Protein AF-A0AAE0S0G2-F1 (afdb_monomer)

Secondary structure (DSSP, 8-state):
-HHHHHHHHHIIIIIS-S---TTTHHHHHTHHHHHHHHHHTTT-TTTS----S-HHHHHHHHHHHHHHHHHHHHHHHHTT-----

Nearest PDB struct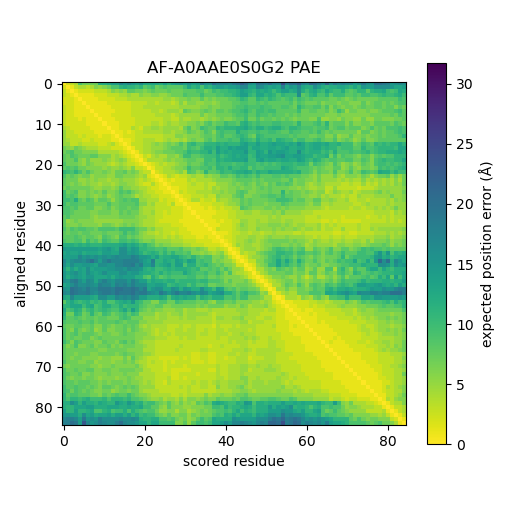ures (foldseek):
  8w4a-assembly1_A  TM=8.658E-01  e=5.671E-06  Homo sapiens
  8jkv-assembly1_A  TM=8.759E-01  e=1.270E-05  Homo sapiens
  8vly-assembly1_A  TM=8.697E-01  e=2.843E-05  Homo sapiens

Foldseek 3Di:
DVVVVVVVCCCCCPPVVVDVCPPVVLCVQAVVVLVVVCVVCPCPPPQAHDDPPDPVVVVVSVVSNVVVSSVVSVVCVVVVNGDDD

pLDDT: mean 82.99, std 6.81, range [61.28, 91.56]

Sequence (85 aa):
MAFFLLTFCYLTIDVYKVWSGVPFLYPGMNAIVLYLGHELLHQCFPISWKIAAHHADNLAMDLWGATFWVIVAYILYYNQVFVSV

Radius of gyration: 15.44 Å; Cα contacts (8 Å, |Δi|>4): 54; chains: 1; bounding box: 30×33×38 Å

Solvent-accessible surface area (backbone atoms only — not comparable to full-atom values): 4954 Å² total; per-residue (Å²): 111,70,66,59,54,50,52,52,52,44,44,42,33,74,70,66,57,79,41,91,52,77,70,62,51,39,40,62,60,28,42,57,58,53,51,54,50,48,67,74,39,57,67,34,78,93,54,33,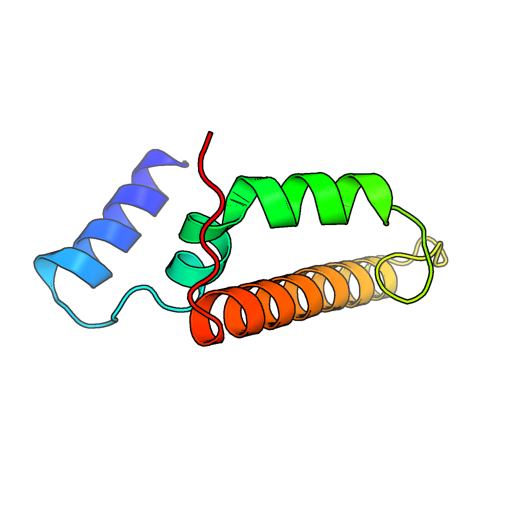60,94,69,71,98,43,73,69,56,50,50,53,46,52,51,48,34,53,51,52,51,49,51,52,21,46,53,35,53,74,70,69,57,70,60,79,133

Mean predicted aligned error: 6.83 Å

Structure (mmCIF, N/CA/C/O backbone):
data_AF-A0AAE0S0G2-F1
#
_entry.id   AF-A0AAE0S0G2-F1
#
loop_
_atom_site.group_PDB
_atom_site.id
_atom_site.type_symbol
_atom_site.label_atom_id
_atom_site.label_alt_id
_atom_site.label_comp_id
_atom_site.label_asym_id
_atom_site.label_entity_id
_atom_site.label_seq_id
_atom_site.pdbx_PDB_ins_code
_atom_site.Cartn_x
_atom_site.Cartn_y
_atom_site.Cartn_z
_atom_site.occupancy
_atom_site.B_iso_or_equiv
_atom_site.auth_seq_id
_atom_site.auth_comp_id
_atom_site.auth_asym_id
_atom_site.auth_atom_id
_atom_site.pdbx_PDB_model_num
ATOM 1 N N . MET A 1 1 ? -16.911 -8.372 -9.193 1.00 61.81 1 MET A N 1
ATOM 2 C CA . MET A 1 1 ? -15.562 -8.813 -8.768 1.00 61.81 1 MET A CA 1
ATOM 3 C C . MET A 1 1 ? -15.166 -8.253 -7.403 1.00 61.81 1 MET A C 1
ATOM 5 O O . MET A 1 1 ? -14.825 -9.050 -6.544 1.00 61.81 1 MET A O 1
ATOM 9 N N . ALA A 1 2 ? -15.291 -6.941 -7.151 1.00 73.75 2 ALA A N 1
ATOM 10 C CA . ALA A 1 2 ? -14.951 -6.332 -5.853 1.00 73.75 2 ALA A CA 1
ATOM 11 C C . ALA A 1 2 ? -15.662 -6.967 -4.636 1.00 73.75 2 ALA A C 1
ATOM 13 O O . ALA A 1 2 ? -15.028 -7.205 -3.615 1.00 73.75 2 ALA A O 1
ATOM 14 N N . PHE A 1 3 ? -16.946 -7.327 -4.763 1.00 87.12 3 PHE A N 1
ATOM 15 C CA . PHE A 1 3 ? -17.692 -7.984 -3.680 1.00 87.12 3 PHE A CA 1
ATOM 16 C C . PHE A 1 3 ? -17.138 -9.362 -3.306 1.00 87.12 3 PHE A C 1
ATOM 18 O O . PHE A 1 3 ? -17.066 -9.676 -2.128 1.00 87.12 3 PHE A O 1
ATOM 25 N N . PHE A 1 4 ? -16.677 -10.155 -4.279 1.00 91.56 4 PHE A N 1
ATOM 26 C CA . PHE A 1 4 ? -16.070 -11.461 -3.999 1.00 91.56 4 PHE A CA 1
ATOM 27 C C . PHE A 1 4 ? -14.751 -11.323 -3.237 1.00 91.56 4 PHE A C 1
ATOM 29 O O . PHE A 1 4 ? -14.502 -12.080 -2.303 1.00 91.56 4 PHE A O 1
ATOM 36 N N . LEU A 1 5 ? -13.930 -10.335 -3.606 1.00 87.81 5 LEU A N 1
ATOM 37 C CA . LEU A 1 5 ? -12.686 -10.037 -2.900 1.00 87.81 5 LEU A CA 1
ATOM 38 C C . LEU A 1 5 ? -12.965 -9.571 -1.465 1.00 87.81 5 LEU A C 1
ATOM 40 O O . LEU A 1 5 ? -12.332 -10.060 -0.535 1.00 87.81 5 LEU A O 1
ATOM 44 N N . LEU A 1 6 ? -13.964 -8.703 -1.273 1.00 87.50 6 LEU A N 1
ATOM 45 C CA . LEU A 1 6 ? -14.400 -8.284 0.058 1.00 87.50 6 LEU A CA 1
ATOM 46 C C . LEU A 1 6 ? -14.880 -9.478 0.896 1.00 87.50 6 LEU A C 1
ATOM 48 O O . LEU A 1 6 ? -14.473 -9.610 2.045 1.00 87.50 6 LEU A O 1
ATOM 52 N N . THR A 1 7 ? -15.694 -10.371 0.325 1.00 90.06 7 THR A N 1
ATOM 53 C CA . THR A 1 7 ? -16.155 -11.588 1.010 1.00 90.06 7 THR A CA 1
ATOM 54 C C . THR A 1 7 ? -14.986 -12.483 1.414 1.00 90.06 7 THR A C 1
ATOM 56 O O . THR A 1 7 ? -14.962 -12.981 2.536 1.00 90.06 7 THR A O 1
ATOM 59 N N . PHE A 1 8 ? -13.997 -12.667 0.538 1.00 89.81 8 PHE A N 1
ATOM 60 C CA . PHE A 1 8 ? -12.805 -13.450 0.854 1.00 89.81 8 PHE A CA 1
ATOM 61 C C . PHE A 1 8 ? -11.999 -12.831 2.008 1.00 89.81 8 PHE A C 1
ATOM 63 O O . PHE A 1 8 ? -11.667 -13.530 2.970 1.00 89.81 8 PHE A O 1
ATOM 70 N N . CYS A 1 9 ? -11.736 -11.522 1.953 1.00 86.25 9 CYS A N 1
ATOM 71 C CA . CYS A 1 9 ? -11.061 -10.796 3.030 1.00 86.25 9 CYS A CA 1
ATOM 72 C C . CYS A 1 9 ? -11.842 -10.877 4.352 1.00 86.25 9 CYS A C 1
ATOM 74 O O . CYS A 1 9 ? -11.254 -11.172 5.386 1.00 86.25 9 CYS A O 1
ATOM 76 N N . TYR A 1 10 ? -13.165 -10.703 4.320 1.00 87.50 10 TYR A N 1
ATOM 77 C CA . TYR A 1 10 ? -14.022 -10.799 5.505 1.00 87.50 10 TYR A CA 1
ATOM 78 C C . TYR A 1 10 ? -13.973 -12.191 6.147 1.00 87.50 10 TYR A C 1
ATOM 80 O O . TYR A 1 10 ? -13.766 -12.325 7.351 1.00 87.50 10 TYR A O 1
ATOM 88 N N . LEU A 1 11 ? -14.106 -13.256 5.352 1.00 90.94 11 LEU A N 1
ATOM 89 C CA . LEU A 1 11 ? -14.049 -14.616 5.888 1.00 90.94 11 LEU A CA 1
ATOM 90 C C . LEU A 1 11 ? -12.679 -14.913 6.511 1.00 90.94 11 LEU A C 1
ATOM 92 O O . LEU A 1 11 ? -12.599 -15.473 7.601 1.00 90.94 11 LEU A O 1
ATOM 96 N N . THR A 1 12 ? -11.593 -14.532 5.841 1.00 88.50 12 THR A N 1
ATOM 97 C CA . THR A 1 12 ? -10.230 -14.825 6.312 1.00 88.50 12 THR A CA 1
ATOM 98 C C . THR A 1 12 ? -9.821 -14.016 7.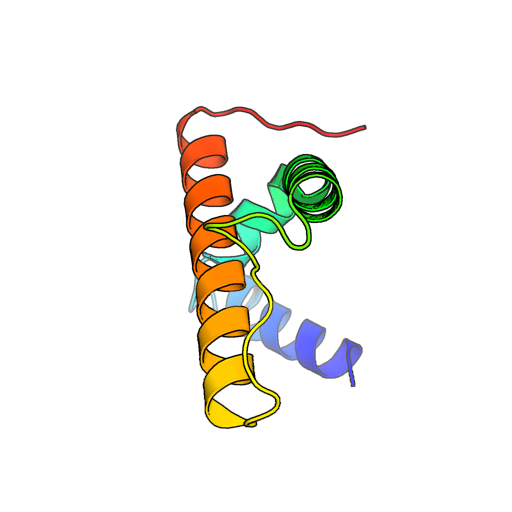545 1.00 88.50 12 THR A C 1
ATOM 100 O O . THR A 1 12 ? -9.179 -14.575 8.441 1.00 88.50 12 THR A O 1
ATOM 103 N N . ILE A 1 13 ? -10.207 -12.738 7.614 1.00 87.19 13 ILE A N 1
ATOM 104 C CA . ILE A 1 13 ? -9.825 -11.812 8.688 1.00 87.19 13 ILE A CA 1
ATOM 105 C C . ILE A 1 13 ? -10.801 -11.906 9.867 1.00 87.19 13 ILE A C 1
ATOM 107 O O . ILE A 1 13 ? -10.380 -12.180 10.990 1.00 87.19 13 ILE A O 1
ATOM 111 N N . ASP A 1 14 ? -12.101 -11.723 9.627 1.00 85.94 14 ASP A N 1
ATOM 112 C CA . ASP A 1 14 ? -13.091 -11.574 10.699 1.00 85.94 14 ASP A CA 1
ATOM 113 C C . ASP A 1 14 ? -13.628 -12.917 11.210 1.00 85.94 14 ASP A C 1
ATOM 115 O O . ASP A 1 14 ? -13.809 -13.093 12.418 1.00 85.94 14 ASP A O 1
ATOM 119 N N . VAL A 1 15 ? -13.866 -13.884 10.314 1.00 89.75 15 VAL A N 1
ATOM 120 C CA . VAL A 1 15 ? -14.473 -15.177 10.686 1.00 89.75 15 VAL A CA 1
ATOM 121 C C . VAL A 1 15 ? -13.419 -16.179 11.145 1.00 89.75 15 VAL A C 1
ATOM 123 O O . VAL A 1 15 ? -13.481 -16.679 12.268 1.00 89.75 15 VAL A O 1
ATOM 126 N N . TYR A 1 16 ? -12.440 -16.475 10.290 1.00 89.44 16 TYR A N 1
ATOM 127 C CA . TYR A 1 16 ? -11.421 -17.485 10.578 1.00 89.44 16 TYR A CA 1
ATOM 128 C C . TYR A 1 16 ? -10.241 -16.948 11.390 1.00 89.44 16 TYR A C 1
ATOM 130 O O . TYR A 1 16 ? -9.466 -17.750 11.910 1.00 89.44 16 TYR A O 1
ATOM 138 N N . LYS A 1 17 ? -10.096 -15.618 11.508 1.00 83.88 17 LYS A N 1
ATOM 139 C CA . LYS A 1 17 ? -9.006 -14.950 12.244 1.00 83.88 17 LYS A CA 1
ATOM 140 C C . LYS A 1 17 ? -7.614 -15.483 11.886 1.00 83.88 17 LYS A C 1
ATOM 142 O O . LYS A 1 17 ? -6.717 -15.503 12.725 1.00 83.88 17 LYS A O 1
ATOM 147 N N . VAL A 1 18 ? -7.430 -15.917 10.636 1.00 86.69 18 VAL A N 1
ATOM 148 C CA . VAL A 1 18 ? -6.148 -16.454 10.142 1.00 86.69 18 VAL A CA 1
ATOM 149 C C . VAL A 1 18 ? -5.112 -15.337 10.031 1.00 86.69 18 VAL A C 1
ATOM 151 O O . VAL A 1 18 ? -3.910 -15.578 10.120 1.00 86.69 18 VAL A O 1
ATOM 154 N N . TRP A 1 19 ? -5.578 -14.104 9.838 1.00 84.06 19 TRP A N 1
ATOM 155 C CA . TRP A 1 19 ? -4.735 -12.954 9.580 1.00 84.06 19 TRP A CA 1
ATOM 156 C C . TRP A 1 19 ? -5.346 -11.675 10.141 1.00 84.06 19 TRP A C 1
ATOM 158 O O . TRP A 1 19 ? -6.548 -11.458 10.039 1.00 84.06 19 TRP A O 1
ATOM 168 N N . SER A 1 20 ? -4.504 -10.793 10.678 1.00 78.00 20 SER A N 1
ATOM 169 C CA . SER A 1 20 ? -4.932 -9.530 11.289 1.00 78.00 20 SER A CA 1
ATOM 170 C C . SER A 1 20 ? -5.288 -8.426 10.282 1.00 78.00 20 SER A C 1
ATOM 172 O O . SER A 1 20 ? -5.558 -7.313 10.708 1.00 78.00 20 SER A O 1
ATOM 174 N N . GLY A 1 21 ? -5.234 -8.673 8.966 1.00 76.75 21 GLY A N 1
ATOM 175 C CA . GLY A 1 21 ? -5.521 -7.662 7.929 1.00 76.75 21 GLY A CA 1
ATOM 176 C C . GLY A 1 21 ? -4.378 -6.673 7.635 1.00 76.75 21 GLY A C 1
ATOM 177 O O . GLY A 1 21 ? -4.547 -5.710 6.887 1.00 76.75 21 GLY A O 1
ATOM 178 N N . VAL A 1 22 ? -3.193 -6.899 8.207 1.00 80.88 22 VAL A N 1
ATOM 179 C CA . VAL A 1 22 ? -1.966 -6.114 7.986 1.00 80.88 22 VAL A CA 1
ATOM 180 C C . VAL A 1 22 ? -1.213 -6.664 6.770 1.00 80.88 22 VAL A C 1
ATOM 182 O O . VAL A 1 22 ? -0.831 -7.828 6.832 1.00 80.88 22 VAL A O 1
ATOM 185 N N . PRO A 1 23 ? -0.910 -5.885 5.712 1.00 75.31 23 PRO A N 1
ATOM 186 C CA . PRO A 1 23 ? -0.649 -4.449 5.765 1.00 75.31 23 PRO A CA 1
ATOM 187 C C . PRO A 1 23 ? -1.794 -3.554 5.306 1.00 75.31 23 PRO A C 1
ATOM 189 O O . PRO A 1 23 ? -1.610 -2.352 5.367 1.00 75.31 23 PRO A O 1
ATOM 192 N N . PHE A 1 24 ? -2.950 -4.073 4.880 1.00 79.44 24 PHE A N 1
ATOM 193 C CA . PHE A 1 24 ? -4.038 -3.249 4.325 1.00 79.44 24 PHE A CA 1
ATOM 194 C C . PHE A 1 24 ? -4.645 -2.257 5.325 1.00 79.44 24 PHE A C 1
ATOM 196 O O . PHE A 1 24 ? -5.112 -1.190 4.927 1.00 79.44 24 PHE A O 1
ATOM 203 N N . 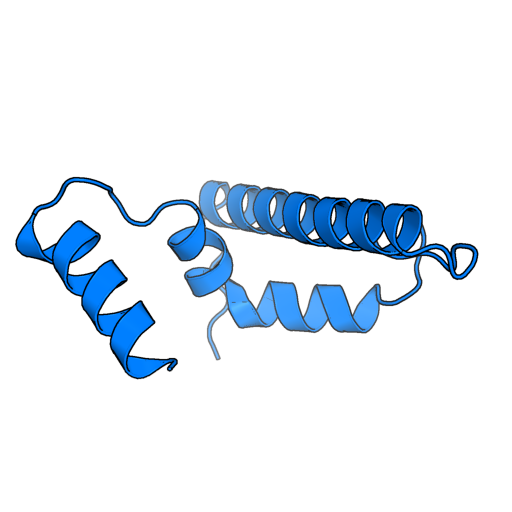LEU A 1 25 ? -4.582 -2.566 6.621 1.00 80.06 25 LEU A N 1
ATOM 204 C CA . LEU A 1 25 ? -5.053 -1.671 7.677 1.00 80.06 25 LEU A CA 1
ATOM 205 C C . LEU A 1 25 ? -4.273 -0.349 7.747 1.00 80.06 25 LEU A C 1
ATOM 207 O O . LEU A 1 25 ? -4.886 0.705 7.896 1.00 80.06 25 LEU A O 1
ATOM 211 N N . TYR A 1 26 ? -2.943 -0.376 7.620 1.00 83.00 26 TYR A N 1
ATOM 212 C CA . TYR A 1 26 ? -2.111 0.824 7.785 1.00 83.00 26 TYR A CA 1
ATOM 213 C C . TYR A 1 26 ? -2.394 1.918 6.746 1.00 83.00 26 TYR A C 1
ATOM 215 O O . TYR A 1 26 ? -2.648 3.055 7.149 1.00 83.00 26 TYR A O 1
ATOM 223 N N . PRO A 1 27 ? -2.407 1.626 5.430 1.00 83.12 27 PRO A N 1
ATOM 224 C CA . PRO A 1 27 ? -2.784 2.608 4.438 1.00 83.12 27 PRO A CA 1
ATOM 225 C C . PRO A 1 27 ? -4.280 2.915 4.458 1.00 83.12 27 PRO A C 1
ATOM 227 O O . PRO A 1 27 ? -4.650 4.036 4.131 1.00 83.12 27 PRO A O 1
ATOM 230 N N . GLY A 1 28 ? -5.135 1.987 4.904 1.00 82.94 28 GLY A N 1
ATOM 231 C CA . GLY A 1 28 ? -6.564 2.250 5.091 1.00 82.94 28 GLY A CA 1
ATOM 232 C C . GLY A 1 28 ? -6.840 3.349 6.123 1.00 82.94 28 GLY A C 1
ATOM 233 O O . GLY A 1 28 ? -7.620 4.258 5.855 1.00 82.94 28 GLY A O 1
ATOM 234 N N . MET A 1 29 ? -6.158 3.317 7.272 1.00 83.25 29 MET A N 1
ATOM 235 C CA . MET A 1 29 ? -6.312 4.332 8.329 1.00 83.25 29 MET A CA 1
ATOM 236 C C . MET A 1 29 ? -5.731 5.704 7.960 1.00 83.25 29 MET A C 1
ATOM 238 O O . MET A 1 29 ? -6.136 6.707 8.536 1.00 83.25 29 MET A O 1
ATOM 242 N N . ASN A 1 30 ? -4.798 5.758 7.006 1.00 84.81 30 ASN A N 1
ATOM 243 C CA . ASN A 1 30 ? -4.111 6.980 6.577 1.00 84.81 30 ASN A CA 1
ATOM 244 C C . ASN A 1 30 ? -4.322 7.282 5.085 1.00 84.81 30 ASN A C 1
ATOM 246 O O . ASN A 1 30 ? -3.465 7.882 4.433 1.00 84.81 30 ASN A O 1
ATOM 250 N N . ALA A 1 31 ? -5.474 6.882 4.539 1.00 84.50 31 ALA A N 1
ATOM 251 C CA . ALA A 1 31 ? -5.742 6.930 3.104 1.00 84.50 31 ALA A CA 1
ATOM 252 C C . ALA A 1 31 ? -5.646 8.349 2.517 1.00 84.50 31 ALA A C 1
ATOM 254 O O . ALA A 1 31 ? -5.120 8.517 1.421 1.00 84.50 31 ALA A O 1
ATOM 255 N N . ILE A 1 32 ? -6.083 9.375 3.256 1.00 84.88 32 ILE A N 1
ATOM 256 C CA . ILE A 1 32 ? -6.041 10.777 2.802 1.00 84.88 32 ILE A CA 1
ATOM 257 C C . ILE A 1 32 ? -4.598 11.276 2.667 1.00 84.88 32 ILE A C 1
ATOM 259 O O . ILE A 1 32 ? -4.251 11.889 1.661 1.00 84.88 32 ILE A O 1
ATOM 263 N N . VAL A 1 33 ? -3.740 10.985 3.652 1.00 85.94 33 VAL A N 1
ATOM 264 C CA . VAL A 1 33 ? -2.322 11.388 3.625 1.00 85.94 33 VAL A CA 1
ATOM 265 C C . VAL A 1 33 ? -1.602 10.722 2.463 1.00 85.94 33 VAL A C 1
ATOM 267 O O . VAL A 1 33 ? -0.843 11.374 1.752 1.00 85.94 33 VAL A O 1
ATOM 270 N N . LEU A 1 34 ? -1.859 9.430 2.257 1.00 86.75 34 LEU A N 1
ATOM 271 C CA . LEU A 1 34 ? -1.268 8.672 1.159 1.00 86.75 34 LEU A CA 1
ATOM 272 C C . LEU A 1 34 ? -1.757 9.160 -0.199 1.00 86.75 34 LEU A C 1
ATOM 274 O O . LEU A 1 34 ? -0.952 9.283 -1.113 1.00 86.75 34 LEU A O 1
ATOM 278 N N . TYR A 1 35 ? -3.049 9.464 -0.325 1.00 87.50 35 TYR A N 1
ATOM 279 C CA . TYR A 1 35 ? -3.631 9.998 -1.550 1.00 87.50 35 TYR A CA 1
ATOM 280 C C . TYR A 1 35 ? -3.007 11.351 -1.911 1.00 87.50 35 TYR A C 1
ATOM 282 O O . TYR A 1 35 ? -2.437 11.495 -2.991 1.00 87.50 35 TYR A O 1
ATOM 290 N N . LEU A 1 36 ? -3.026 12.307 -0.976 1.00 87.19 36 LEU A N 1
ATOM 291 C CA . LEU A 1 36 ? -2.437 13.631 -1.184 1.00 87.19 36 LEU A CA 1
ATOM 292 C C . LEU A 1 36 ? -0.932 13.538 -1.438 1.00 87.19 36 LEU A C 1
ATOM 294 O O . LEU A 1 36 ? -0.416 14.183 -2.343 1.00 87.19 36 LEU A O 1
ATOM 298 N N . GLY A 1 37 ? -0.220 12.718 -0.667 1.00 84.81 37 GLY A N 1
ATOM 299 C CA . GLY A 1 37 ? 1.211 12.511 -0.844 1.00 84.81 37 GLY A CA 1
ATOM 300 C C . GLY A 1 37 ? 1.547 11.909 -2.208 1.00 84.81 37 GLY A C 1
ATOM 301 O O . GLY A 1 37 ? 2.482 12.367 -2.860 1.00 84.81 37 GLY A O 1
ATOM 302 N N . HIS A 1 38 ? 0.778 10.916 -2.658 1.00 86.12 38 HIS A N 1
ATOM 303 C CA . HIS A 1 38 ? 0.957 10.306 -3.970 1.00 86.12 38 HIS A CA 1
ATOM 304 C C . HIS A 1 38 ? 0.680 11.301 -5.096 1.00 86.12 38 HIS A C 1
ATOM 306 O O . HIS A 1 38 ? 1.462 11.368 -6.039 1.00 86.12 38 HIS A O 1
ATOM 312 N N . GLU A 1 39 ? -0.386 12.094 -4.989 1.00 85.31 39 GLU A N 1
ATOM 313 C CA . GLU A 1 39 ? -0.758 13.082 -6.003 1.00 85.31 39 GLU A CA 1
ATOM 314 C C . GLU A 1 39 ? 0.256 14.236 -6.083 1.00 85.31 39 GLU A C 1
ATOM 316 O O . GLU A 1 39 ? 0.648 14.640 -7.177 1.00 85.31 39 GLU A O 1
ATOM 321 N N . LEU A 1 40 ? 0.767 14.702 -4.938 1.00 83.75 40 LEU A N 1
ATOM 322 C CA . LEU A 1 40 ? 1.798 15.745 -4.875 1.00 83.75 40 LEU A CA 1
ATOM 323 C C . LEU A 1 40 ? 3.180 15.265 -5.343 1.00 83.75 40 LEU A C 1
ATOM 325 O O . LEU A 1 40 ? 3.954 16.064 -5.866 1.00 83.75 40 LEU A O 1
ATOM 329 N N . LEU A 1 41 ? 3.507 13.984 -5.142 1.00 81.31 41 LEU A N 1
ATOM 330 C CA . LEU A 1 41 ? 4.804 13.386 -5.496 1.00 81.31 41 LEU A CA 1
ATOM 331 C C . LEU A 1 41 ? 4.736 12.546 -6.779 1.00 81.31 41 LEU A C 1
ATOM 333 O O . LEU A 1 41 ? 5.663 11.789 -7.090 1.00 81.31 41 LEU A O 1
ATOM 337 N N . HIS A 1 42 ? 3.647 12.667 -7.535 1.00 75.75 42 HIS A N 1
ATOM 338 C CA . HIS A 1 42 ? 3.470 11.957 -8.789 1.00 75.75 42 HIS A CA 1
ATOM 339 C C . HIS A 1 42 ? 4.537 12.411 -9.799 1.00 75.75 42 HIS A C 1
ATOM 341 O O . HIS A 1 42 ? 4.729 13.604 -10.019 1.00 75.75 42 HIS A O 1
ATOM 347 N N . GLN A 1 43 ? 5.243 11.461 -10.424 1.00 71.19 43 GLN A N 1
ATOM 348 C CA . GLN A 1 43 ? 6.376 11.718 -11.334 1.00 71.19 43 GLN A CA 1
ATOM 349 C C . GLN A 1 43 ? 7.606 12.402 -10.691 1.00 71.19 43 GLN A C 1
ATOM 351 O O . GLN A 1 43 ? 8.513 12.833 -11.412 1.00 71.19 43 GLN A O 1
ATOM 356 N N . CYS A 1 44 ? 7.690 12.465 -9.357 1.00 74.31 44 CYS A N 1
ATOM 357 C CA . CYS A 1 44 ? 8.898 12.889 -8.655 1.00 74.31 44 CYS A CA 1
ATOM 358 C C . CYS A 1 44 ? 9.796 11.698 -8.278 1.00 74.31 44 CYS A C 1
ATOM 360 O O . CYS A 1 44 ? 9.391 10.754 -7.591 1.00 74.31 44 CYS A O 1
ATOM 362 N N . PHE A 1 45 ? 11.074 11.788 -8.656 1.00 65.81 45 PHE A N 1
ATOM 363 C CA . PHE A 1 45 ? 12.124 10.932 -8.102 1.00 65.81 45 PHE A CA 1
ATOM 364 C C . PHE A 1 45 ? 12.206 11.166 -6.580 1.00 65.81 45 PHE A C 1
ATOM 366 O O . PHE A 1 45 ? 12.246 12.331 -6.177 1.00 65.81 45 PHE A O 1
ATOM 373 N N . PRO A 1 46 ? 12.224 10.129 -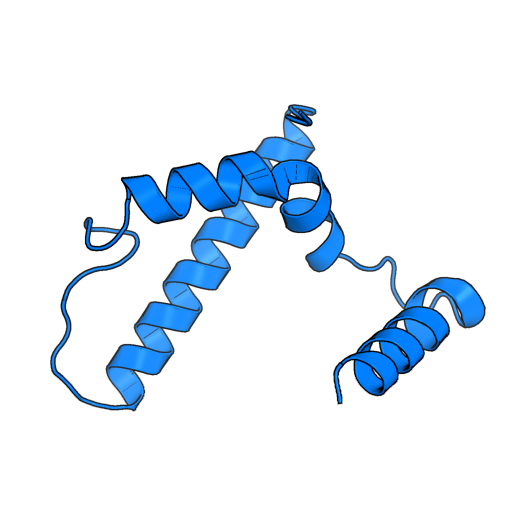5.716 1.00 66.75 46 PRO A N 1
ATOM 374 C CA . PRO A 1 46 ? 12.469 8.704 -5.984 1.00 66.75 46 PRO A CA 1
ATOM 375 C C . PRO A 1 46 ? 11.215 7.799 -5.934 1.00 66.75 46 PRO A C 1
ATOM 377 O O . PRO A 1 46 ? 11.350 6.587 -5.776 1.00 66.75 46 PRO A O 1
ATOM 380 N N . ILE A 1 47 ? 9.998 8.348 -5.993 1.00 71.12 47 ILE A N 1
ATOM 381 C CA . ILE A 1 47 ? 8.752 7.589 -5.745 1.00 71.12 47 ILE A CA 1
ATOM 382 C C . ILE A 1 47 ? 8.136 7.092 -7.048 1.00 71.12 47 ILE A C 1
ATOM 384 O O . ILE A 1 47 ? 7.707 5.946 -7.145 1.00 71.12 47 ILE A O 1
ATOM 388 N N . SER A 1 48 ? 8.106 7.953 -8.058 1.00 71.19 48 SER A N 1
ATOM 389 C CA . SER A 1 48 ? 7.611 7.627 -9.386 1.00 71.19 48 SER A CA 1
ATOM 390 C C . SER A 1 48 ? 8.400 8.475 -10.373 1.00 71.19 48 SER A C 1
ATOM 392 O O . SER A 1 48 ? 8.386 9.693 -10.268 1.00 71.19 48 SER A O 1
ATOM 394 N N . TRP A 1 49 ? 9.154 7.876 -11.289 1.00 81.00 49 TRP A N 1
ATOM 395 C CA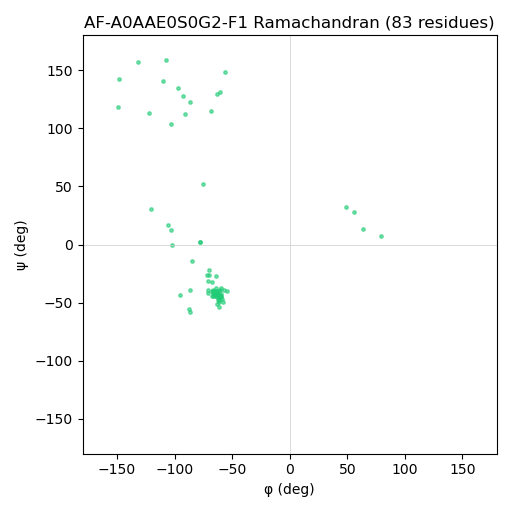 . TRP A 1 49 ? 9.889 8.616 -12.317 1.00 81.00 49 TRP A CA 1
ATOM 396 C C . TRP A 1 49 ? 9.641 7.997 -13.683 1.00 81.00 49 TRP A C 1
ATOM 398 O O . TRP A 1 49 ? 9.291 6.832 -13.801 1.00 81.00 49 TRP A O 1
ATOM 408 N N . LYS A 1 50 ? 9.821 8.774 -14.746 1.00 74.88 50 LYS A N 1
ATOM 409 C CA . LYS A 1 50 ? 9.557 8.284 -16.097 1.00 74.88 50 LYS A CA 1
ATOM 410 C C . LYS A 1 50 ? 10.588 7.221 -16.493 1.00 74.88 50 LYS A C 1
ATOM 412 O O . LYS A 1 50 ? 11.768 7.540 -16.639 1.00 74.88 50 LYS A O 1
ATOM 417 N N . ILE A 1 51 ? 10.139 5.983 -16.693 1.00 78.19 51 ILE A N 1
ATOM 418 C CA . ILE A 1 51 ? 10.952 4.881 -17.225 1.00 78.19 51 ILE A CA 1
ATOM 419 C C . ILE A 1 51 ? 10.526 4.575 -18.670 1.00 78.19 51 ILE A C 1
ATOM 421 O O . ILE A 1 51 ? 9.450 4.976 -19.123 1.00 78.19 51 ILE A O 1
ATOM 425 N N . ALA A 1 52 ? 11.415 3.939 -19.436 1.00 78.75 52 ALA A N 1
ATOM 426 C CA . ALA A 1 52 ? 11.116 3.436 -20.770 1.00 78.75 52 ALA A CA 1
ATOM 427 C C . ALA A 1 52 ? 9.907 2.484 -20.736 1.00 78.75 52 ALA A C 1
ATOM 429 O O . ALA A 1 52 ? 9.681 1.788 -19.752 1.00 78.75 52 ALA A O 1
ATOM 430 N N . ALA A 1 53 ? 9.128 2.449 -21.821 1.00 78.12 53 ALA A N 1
ATOM 431 C CA . ALA A 1 53 ? 7.854 1.732 -21.900 1.00 78.12 53 ALA A CA 1
ATOM 432 C C . ALA A 1 53 ? 8.017 0.201 -22.037 1.00 78.12 53 ALA A C 1
ATOM 434 O O . ALA A 1 53 ? 7.449 -0.423 -22.936 1.00 78.12 53 ALA A O 1
ATOM 435 N N . HIS A 1 54 ? 8.798 -0.415 -21.154 1.00 87.69 54 HIS A N 1
ATOM 436 C CA . HIS A 1 54 ? 8.898 -1.860 -21.012 1.00 87.69 54 HIS A CA 1
ATOM 437 C C . HIS A 1 54 ? 7.982 -2.322 -19.875 1.00 87.69 54 HIS A C 1
ATOM 439 O O . HIS A 1 54 ? 7.958 -1.741 -18.794 1.00 87.69 54 HIS A O 1
ATOM 445 N N . HIS A 1 55 ? 7.219 -3.395 -20.108 1.00 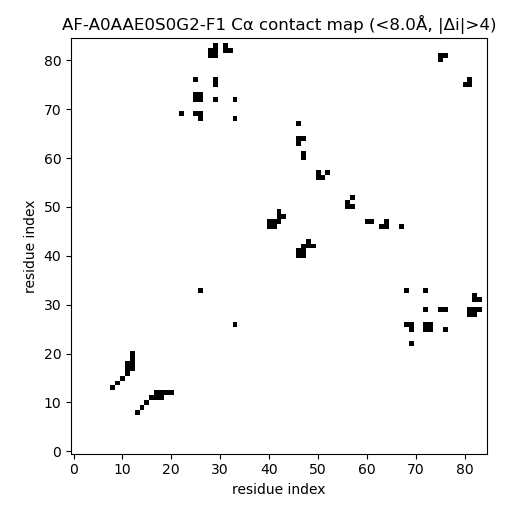85.88 55 HIS A N 1
ATOM 446 C CA . HIS A 1 55 ? 6.276 -3.923 -19.111 1.00 85.88 55 HIS A CA 1
ATOM 447 C C . HIS A 1 55 ? 6.944 -4.283 -17.777 1.00 85.88 55 HIS A C 1
ATOM 449 O O . HIS A 1 55 ? 6.365 -4.035 -16.725 1.00 85.88 55 HIS A O 1
ATOM 455 N N . ALA A 1 56 ? 8.153 -4.850 -17.817 1.00 87.31 56 ALA A N 1
ATOM 456 C CA . ALA A 1 56 ? 8.888 -5.230 -16.612 1.00 87.31 56 ALA A CA 1
ATOM 457 C C . ALA A 1 56 ? 9.310 -4.010 -15.781 1.00 87.31 56 ALA A C 1
ATOM 459 O O . ALA A 1 56 ? 9.205 -4.032 -14.557 1.00 87.31 56 ALA A O 1
ATOM 460 N N . ASP A 1 57 ? 9.729 -2.940 -16.452 1.00 85.50 57 ASP A N 1
ATOM 461 C CA . ASP A 1 57 ? 10.197 -1.724 -15.797 1.00 85.50 57 ASP A CA 1
ATOM 462 C C . ASP A 1 57 ? 9.044 -0.965 -15.130 1.00 85.50 57 ASP A C 1
ATOM 464 O O . ASP A 1 57 ? 9.164 -0.539 -13.981 1.00 85.50 57 ASP A O 1
ATOM 468 N N . ASN A 1 58 ? 7.895 -0.878 -15.808 1.00 85.50 58 ASN A N 1
ATOM 469 C CA . ASN A 1 58 ? 6.677 -0.310 -15.230 1.00 85.50 58 ASN A CA 1
ATOM 470 C C . ASN A 1 58 ? 6.209 -1.119 -14.011 1.00 85.50 58 ASN A C 1
ATOM 472 O O . ASN A 1 58 ? 5.913 -0.543 -12.971 1.00 85.50 58 ASN A O 1
ATOM 476 N N . LEU A 1 59 ? 6.213 -2.456 -14.104 1.00 87.19 59 LEU A N 1
ATOM 477 C CA . LEU A 1 59 ? 5.837 -3.324 -12.985 1.00 87.19 59 LEU A CA 1
ATOM 478 C C . LEU A 1 59 ? 6.755 -3.108 -11.773 1.00 87.19 59 LEU A C 1
ATOM 480 O O . LEU A 1 59 ? 6.275 -3.004 -10.647 1.00 87.19 59 LEU A O 1
ATOM 484 N N . ALA A 1 60 ? 8.071 -3.041 -11.994 1.00 88.19 60 ALA A N 1
ATOM 485 C CA . ALA A 1 60 ? 9.042 -2.821 -10.927 1.00 88.19 60 ALA A CA 1
ATOM 486 C C . ALA A 1 60 ? 8.846 -1.454 -10.252 1.00 88.19 60 ALA A C 1
ATOM 488 O O . ALA A 1 60 ? 8.925 -1.349 -9.027 1.00 88.19 60 ALA A O 1
ATOM 489 N N . MET A 1 61 ? 8.548 -0.425 -11.042 1.00 87.62 61 MET A N 1
ATOM 490 C CA . MET A 1 61 ? 8.271 0.925 -10.563 1.00 87.62 61 MET A CA 1
ATOM 491 C C . MET A 1 61 ? 6.969 1.009 -9.760 1.00 87.62 61 MET A C 1
ATOM 493 O O . MET A 1 61 ? 6.960 1.596 -8.678 1.00 87.62 61 MET A O 1
ATOM 497 N N . ASP A 1 62 ? 5.893 0.387 -10.238 1.00 87.44 62 ASP A N 1
ATOM 498 C CA . ASP A 1 62 ? 4.613 0.353 -9.527 1.00 87.44 62 ASP A CA 1
ATOM 499 C C . ASP A 1 62 ? 4.732 -0.433 -8.213 1.00 87.44 62 ASP A C 1
ATOM 501 O O . ASP A 1 62 ? 4.224 -0.006 -7.172 1.00 87.44 62 ASP A O 1
ATOM 505 N N . LEU A 1 63 ? 5.472 -1.548 -8.227 1.00 90.00 63 LEU A N 1
ATOM 506 C CA . LEU A 1 63 ? 5.764 -2.333 -7.027 1.00 90.00 63 LEU A CA 1
ATOM 507 C C . LEU A 1 63 ? 6.588 -1.521 -6.017 1.00 90.00 63 LEU A C 1
ATOM 509 O O . LEU A 1 63 ? 6.302 -1.557 -4.817 1.00 90.00 63 LEU A O 1
ATOM 513 N N . TRP A 1 64 ? 7.583 -0.766 -6.493 1.00 90.06 64 TRP A N 1
ATOM 514 C CA . TRP A 1 64 ? 8.377 0.139 -5.665 1.00 90.06 64 TRP A CA 1
ATOM 515 C C . TRP A 1 64 ? 7.510 1.230 -5.037 1.00 90.06 64 TRP A C 1
ATOM 517 O O . TRP A 1 64 ? 7.541 1.402 -3.819 1.00 90.06 64 TRP A O 1
ATOM 527 N N . GLY A 1 65 ? 6.686 1.911 -5.837 1.00 88.38 65 GLY A N 1
ATOM 528 C CA . GLY A 1 65 ? 5.776 2.950 -5.362 1.00 88.38 65 GLY A CA 1
ATOM 529 C C . GLY A 1 65 ? 4.798 2.424 -4.310 1.00 88.38 65 GLY A C 1
ATOM 530 O O . GLY A 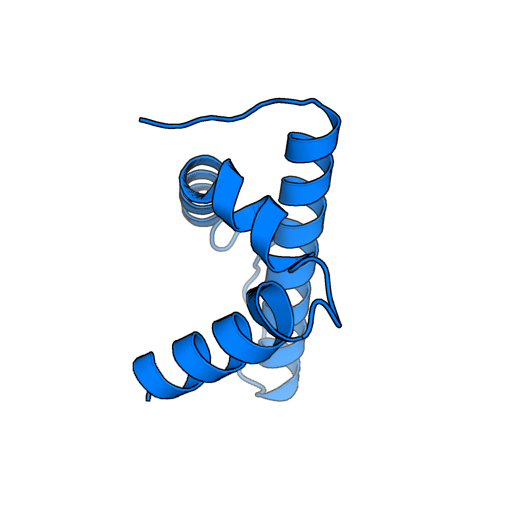1 65 ? 4.662 3.022 -3.241 1.00 88.38 65 GLY A O 1
ATOM 531 N N . ALA A 1 66 ? 4.174 1.269 -4.556 1.00 89.12 66 ALA A N 1
ATOM 532 C CA . ALA A 1 66 ? 3.290 0.626 -3.585 1.00 89.12 66 ALA A CA 1
ATOM 533 C C . ALA A 1 66 ? 4.032 0.269 -2.285 1.00 89.12 66 ALA A C 1
ATOM 535 O O . ALA A 1 66 ? 3.540 0.554 -1.193 1.00 89.12 66 ALA A O 1
ATOM 536 N N . THR A 1 67 ? 5.239 -0.294 -2.389 1.00 89.50 67 THR A N 1
ATOM 537 C CA . THR A 1 67 ? 6.062 -0.657 -1.223 1.00 89.50 67 THR A CA 1
ATOM 538 C C . THR A 1 67 ? 6.452 0.577 -0.412 1.00 89.50 67 THR A C 1
ATOM 540 O O . THR A 1 67 ? 6.309 0.584 0.811 1.00 89.50 67 THR A O 1
ATOM 543 N N . PHE A 1 68 ? 6.882 1.646 -1.083 1.00 90.25 68 PHE A N 1
ATOM 544 C CA . PHE A 1 68 ? 7.231 2.916 -0.456 1.00 90.25 68 PHE A CA 1
ATOM 545 C C . PHE A 1 68 ? 6.051 3.488 0.338 1.00 90.25 68 PHE A C 1
ATOM 547 O O . PHE A 1 68 ? 6.193 3.806 1.518 1.00 90.25 68 PHE A O 1
ATOM 554 N N . TRP A 1 69 ? 4.863 3.550 -0.268 1.00 88.25 69 TRP A N 1
ATOM 555 C CA . TRP A 1 69 ? 3.675 4.081 0.401 1.00 88.25 69 TRP A CA 1
ATOM 556 C C . TRP A 1 69 ? 3.183 3.197 1.552 1.00 88.25 69 TRP A C 1
ATOM 558 O O . TRP A 1 69 ? 2.724 3.728 2.562 1.00 88.25 69 TRP A O 1
ATOM 568 N N . VAL A 1 70 ? 3.348 1.873 1.470 1.00 88.56 70 VAL A N 1
ATOM 569 C CA . VAL A 1 70 ? 3.085 0.965 2.601 1.00 88.56 70 VAL A CA 1
ATOM 570 C C . VAL A 1 70 ? 4.047 1.231 3.764 1.00 88.56 70 VAL A C 1
ATOM 572 O O . VAL A 1 70 ? 3.612 1.255 4.916 1.00 88.56 70 VAL A O 1
ATOM 575 N N . ILE A 1 71 ? 5.330 1.490 3.488 1.00 88.50 71 ILE A N 1
ATOM 576 C CA . ILE A 1 71 ? 6.313 1.860 4.520 1.00 88.50 71 ILE A CA 1
ATOM 577 C C . ILE A 1 71 ? 5.946 3.206 5.158 1.00 88.50 71 ILE A C 1
ATOM 579 O O . ILE A 1 71 ? 5.952 3.326 6.382 1.00 88.50 71 ILE A O 1
ATOM 583 N N . VAL A 1 72 ? 5.570 4.207 4.358 1.00 87.25 72 VAL A N 1
ATOM 584 C CA . VAL A 1 72 ? 5.114 5.511 4.873 1.00 87.25 72 VAL A CA 1
ATOM 585 C C . VAL A 1 72 ? 3.872 5.348 5.754 1.00 87.25 72 VAL A C 1
ATOM 587 O O . VAL A 1 72 ? 3.824 5.897 6.855 1.00 87.25 72 VAL A O 1
ATOM 590 N N . ALA A 1 73 ? 2.898 4.544 5.321 1.00 86.44 73 ALA A N 1
ATOM 591 C CA . ALA A 1 73 ? 1.702 4.238 6.100 1.00 86.44 73 ALA A CA 1
ATOM 592 C C . ALA A 1 73 ? 2.036 3.559 7.436 1.00 86.44 73 ALA A C 1
ATOM 594 O O . ALA A 1 73 ? 1.434 3.876 8.463 1.00 86.44 73 ALA A O 1
ATOM 595 N N . TYR A 1 74 ? 3.017 2.654 7.431 1.00 87.38 74 TYR A N 1
ATOM 596 C CA . TYR A 1 74 ? 3.515 2.002 8.638 1.00 87.38 74 TYR A CA 1
ATOM 597 C C . TYR A 1 74 ? 4.182 2.996 9.600 1.00 87.38 74 TYR A C 1
ATOM 599 O O . TYR A 1 74 ? 3.908 2.960 10.798 1.00 87.38 74 TYR A O 1
ATOM 607 N N . ILE A 1 75 ? 5.004 3.923 9.094 1.00 87.00 75 ILE A N 1
ATOM 608 C CA . ILE A 1 75 ? 5.637 4.970 9.914 1.00 87.00 75 ILE A CA 1
ATOM 609 C C . ILE A 1 75 ? 4.576 5.889 10.538 1.00 87.00 75 ILE A C 1
ATOM 611 O O . ILE A 1 75 ? 4.651 6.197 11.727 1.00 87.00 75 ILE A O 1
ATOM 615 N N . LEU A 1 76 ? 3.566 6.299 9.766 1.00 85.00 76 LEU A N 1
ATOM 616 C CA . LEU A 1 76 ? 2.440 7.098 10.268 1.00 85.00 76 LEU A CA 1
ATOM 617 C C . LEU A 1 76 ? 1.665 6.360 11.366 1.00 85.00 76 LEU A C 1
ATOM 619 O O . LEU A 1 76 ? 1.381 6.942 12.413 1.00 85.00 76 LEU A O 1
ATOM 623 N N . TYR A 1 77 ? 1.391 5.069 11.156 1.00 85.00 77 TYR A N 1
ATOM 624 C CA 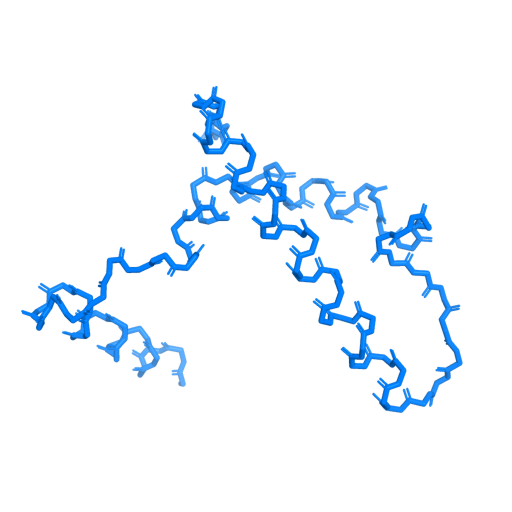. TYR A 1 77 ? 0.743 4.214 12.149 1.00 85.00 77 TYR A CA 1
ATOM 625 C C . TYR A 1 77 ? 1.572 4.096 13.437 1.00 85.00 77 TYR A C 1
ATOM 627 O O . TYR A 1 77 ? 1.033 4.230 14.538 1.00 85.00 77 TYR A O 1
ATOM 635 N N . TYR A 1 78 ? 2.889 3.899 13.317 1.00 84.69 78 TYR A N 1
ATOM 636 C CA . TYR A 1 78 ? 3.798 3.833 14.463 1.00 84.69 78 TYR A CA 1
ATOM 637 C C . TYR A 1 78 ? 3.813 5.144 15.261 1.00 84.69 78 TYR A C 1
ATOM 639 O O . TYR A 1 78 ? 3.774 5.123 16.488 1.00 84.69 78 TYR A O 1
ATOM 647 N N . ASN A 1 79 ? 3.783 6.285 14.570 1.00 85.75 79 ASN A N 1
ATOM 648 C CA . ASN A 1 79 ? 3.733 7.609 15.191 1.00 85.75 79 ASN A CA 1
ATOM 649 C C . ASN A 1 79 ? 2.332 8.005 15.700 1.00 85.75 79 ASN A C 1
ATOM 651 O O . ASN A 1 79 ? 2.174 9.117 16.198 1.00 85.75 79 ASN A O 1
ATOM 655 N N . GLN A 1 80 ? 1.326 7.125 15.581 1.00 80.50 80 GLN A N 1
ATOM 656 C CA . GLN A 1 80 ? -0.066 7.370 15.991 1.00 80.50 80 GLN A CA 1
ATOM 657 C C . GLN A 1 80 ? -0.686 8.627 15.348 1.00 80.50 80 GLN A C 1
ATOM 659 O O . GLN A 1 80 ? -1.583 9.253 15.913 1.00 80.50 80 GLN A O 1
ATOM 664 N N . VAL A 1 81 ? -0.211 9.007 14.158 1.00 74.75 81 VAL A N 1
ATOM 665 C CA . VAL A 1 81 ? -0.774 10.118 13.388 1.00 74.75 81 VAL A CA 1
ATOM 666 C C . VAL A 1 81 ? -1.846 9.546 12.474 1.00 74.75 81 VAL A C 1
ATOM 668 O O . VAL A 1 81 ? -1.536 8.795 11.550 1.00 74.75 81 VAL A O 1
ATOM 671 N N . PHE A 1 82 ? -3.096 9.913 12.747 1.00 80.50 82 PHE A N 1
ATOM 672 C CA . PHE A 1 82 ? -4.260 9.519 11.962 1.00 80.50 82 PHE A CA 1
ATOM 673 C C . PHE A 1 82 ? -4.968 10.770 11.466 1.00 80.50 82 PHE A C 1
ATOM 675 O O . PHE A 1 82 ? -5.490 11.550 12.261 1.00 80.50 82 PHE A O 1
ATOM 682 N N . VAL A 1 83 ? -4.954 10.980 10.152 1.00 72.50 83 VAL A N 1
ATOM 683 C CA . VAL A 1 83 ? -5.651 12.109 9.530 1.00 72.50 83 VAL A CA 1
ATOM 684 C C . VAL A 1 83 ? -6.931 11.586 8.899 1.00 72.50 83 VAL A C 1
ATOM 686 O O . VAL A 1 83 ? -6.902 10.968 7.834 1.00 72.50 83 VAL A O 1
ATOM 689 N N . SER A 1 84 ? -8.049 11.848 9.569 1.00 68.75 84 SER A N 1
ATOM 690 C CA . SER A 1 84 ? -9.397 11.684 9.030 1.00 68.75 84 SER A CA 1
ATOM 691 C C . SER A 1 84 ? -10.030 13.057 8.824 1.00 68.75 84 SER A C 1
ATOM 693 O O . SER A 1 84 ? -9.846 13.944 9.659 1.00 68.75 84 SER A O 1
ATOM 695 N N . VAL A 1 85 ? -10.774 13.218 7.732 1.00 61.28 85 VAL A N 1
ATOM 696 C CA . VAL A 1 85 ? -11.646 14.381 7.496 1.00 61.28 85 VAL A CA 1
ATOM 697 C C . VAL A 1 85 ? -13.029 14.095 8.058 1.00 61.28 85 VAL A C 1
ATOM 699 O O . VAL A 1 85 ? -13.478 12.936 7.907 1.00 61.28 85 VAL A O 1
#

Organism: NCBI:txid2493646